Protein AF-L1NEX9-F1 (afdb_monomer_lite)

Structure (mmCIF, N/CA/C/O backbone):
data_AF-L1NEX9-F1
#
_entry.id   AF-L1NEX9-F1
#
loop_
_atom_site.group_PDB
_atom_site.id
_atom_site.type_symbol
_atom_site.label_atom_id
_atom_site.label_alt_id
_atom_site.label_comp_id
_atom_site.label_asym_id
_atom_site.label_entity_id
_atom_site.label_seq_id
_atom_site.pdbx_PDB_ins_code
_atom_site.Cartn_x
_atom_site.Cartn_y
_atom_site.Cartn_z
_atom_site.occupancy
_atom_site.B_iso_or_equiv
_atom_site.auth_seq_id
_atom_site.auth_comp_id
_atom_site.auth_asym_id
_atom_site.auth_atom_id
_atom_site.pdbx_PDB_model_num
ATOM 1 N N . MET A 1 1 ? -7.066 3.463 4.426 1.00 57.62 1 MET A N 1
ATOM 2 C CA . MET A 1 1 ? -5.862 3.796 3.637 1.00 57.62 1 MET A CA 1
ATOM 3 C C . MET A 1 1 ? -5.507 5.241 3.942 1.00 57.62 1 MET A C 1
ATOM 5 O O . MET A 1 1 ? -6.337 6.107 3.701 1.00 57.62 1 MET A O 1
ATOM 9 N N . ASN A 1 2 ? -4.363 5.497 4.578 1.00 79.12 2 ASN A N 1
ATOM 10 C CA . ASN A 1 2 ? -3.962 6.866 4.932 1.00 79.12 2 ASN A CA 1
ATOM 11 C C . ASN A 1 2 ? -3.454 7.605 3.685 1.00 79.12 2 ASN A C 1
ATOM 13 O O . ASN A 1 2 ? -2.868 6.974 2.808 1.00 79.12 2 ASN A O 1
ATOM 17 N N . THR A 1 3 ? -3.615 8.930 3.618 1.00 77.75 3 THR A N 1
ATOM 18 C CA . THR A 1 3 ? -3.159 9.771 2.487 1.00 77.75 3 THR A CA 1
ATOM 19 C C . THR A 1 3 ? -1.696 9.509 2.114 1.00 77.75 3 THR A C 1
ATOM 21 O O . THR A 1 3 ? -1.347 9.467 0.940 1.00 77.75 3 THR A O 1
ATOM 24 N N . ILE A 1 4 ? -0.857 9.213 3.109 1.00 81.69 4 ILE A N 1
ATOM 25 C CA . ILE A 1 4 ? 0.557 8.846 2.940 1.00 81.69 4 ILE A CA 1
ATOM 26 C C . ILE A 1 4 ? 0.729 7.568 2.098 1.00 81.69 4 ILE A C 1
ATOM 28 O O . ILE A 1 4 ? 1.595 7.521 1.233 1.00 81.69 4 ILE A O 1
ATOM 32 N N . GLN A 1 5 ? -0.109 6.544 2.294 1.00 79.38 5 GLN A N 1
ATOM 33 C CA . GLN A 1 5 ? -0.038 5.298 1.517 1.00 79.38 5 GLN A CA 1
ATOM 34 C C . GLN A 1 5 ? -0.409 5.531 0.051 1.00 79.38 5 GLN A C 1
ATOM 36 O O . GLN A 1 5 ? 0.220 4.958 -0.834 1.00 79.38 5 GLN A O 1
ATOM 41 N N . ILE A 1 6 ? -1.394 6.402 -0.201 1.00 82.06 6 ILE A N 1
ATOM 42 C CA . ILE A 1 6 ? -1.798 6.789 -1.559 1.00 82.06 6 ILE A CA 1
ATOM 43 C C . ILE A 1 6 ? -0.635 7.495 -2.256 1.00 82.06 6 ILE A C 1
ATOM 45 O O . ILE A 1 6 ? -0.263 7.105 -3.360 1.00 82.06 6 ILE A O 1
ATOM 49 N N . VAL A 1 7 ? -0.017 8.473 -1.586 1.00 85.62 7 VAL A N 1
ATOM 50 C CA . VAL A 1 7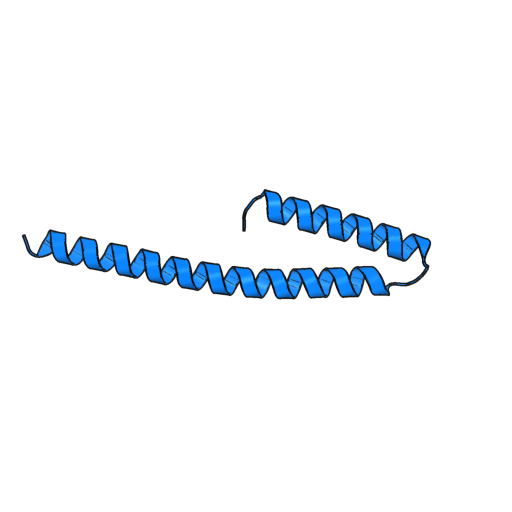 ? 1.142 9.206 -2.116 1.00 85.62 7 VAL A CA 1
ATOM 51 C C . VAL A 1 7 ? 2.318 8.262 -2.383 1.00 85.62 7 VAL A C 1
ATOM 53 O O . VAL A 1 7 ? 2.900 8.319 -3.462 1.00 85.62 7 VAL A O 1
ATOM 56 N N . CYS A 1 8 ? 2.630 7.340 -1.468 1.00 84.62 8 CYS A N 1
ATOM 57 C CA . CYS A 1 8 ? 3.686 6.346 -1.679 1.00 84.62 8 CYS A CA 1
ATOM 58 C C . CYS A 1 8 ? 3.417 5.431 -2.882 1.00 84.62 8 CYS A C 1
ATOM 60 O O . CYS A 1 8 ? 4.338 5.185 -3.657 1.00 84.62 8 CYS A O 1
ATOM 62 N N . CYS A 1 9 ? 2.181 4.953 -3.072 1.00 85.19 9 CYS A N 1
ATOM 63 C CA . CYS A 1 9 ? 1.833 4.129 -4.236 1.00 85.19 9 CYS A CA 1
ATOM 64 C C . CYS A 1 9 ? 1.981 4.914 -5.547 1.00 85.19 9 CYS A C 1
ATOM 66 O O . CYS A 1 9 ? 2.480 4.377 -6.531 1.00 85.19 9 CYS A O 1
ATOM 68 N N . LEU A 1 10 ? 1.598 6.194 -5.544 1.00 86.88 10 LEU A N 1
ATOM 69 C CA . LEU A 1 10 ? 1.724 7.091 -6.695 1.00 86.88 10 LEU A CA 1
ATOM 70 C C . LEU A 1 10 ? 3.191 7.331 -7.073 1.00 86.88 10 LEU A C 1
ATOM 72 O O . LEU A 1 10 ? 3.555 7.219 -8.240 1.00 86.88 10 LEU A O 1
ATOM 76 N N . VAL A 1 11 ? 4.049 7.596 -6.083 1.00 89.88 11 VAL A N 1
ATOM 77 C CA . VAL A 1 11 ? 5.494 7.768 -6.300 1.00 89.88 11 VAL A CA 1
ATOM 78 C C . VAL A 1 11 ? 6.132 6.470 -6.802 1.00 89.88 11 VAL A C 1
ATOM 80 O O . VAL A 1 11 ? 6.897 6.505 -7.764 1.00 89.88 11 VAL A O 1
ATOM 83 N N . ALA A 1 12 ? 5.794 5.323 -6.203 1.00 86.88 12 ALA A N 1
ATOM 84 C CA . ALA A 1 12 ? 6.304 4.021 -6.632 1.00 86.88 12 ALA A CA 1
ATOM 85 C C . ALA A 1 12 ? 5.904 3.690 -8.079 1.00 86.88 12 ALA A C 1
ATOM 87 O O . ALA A 1 12 ? 6.730 3.201 -8.846 1.00 86.88 12 ALA A O 1
ATOM 88 N N . PHE A 1 13 ? 4.669 4.019 -8.468 1.00 88.56 13 PHE A N 1
ATOM 89 C CA . PHE A 1 13 ? 4.193 3.847 -9.836 1.00 88.56 13 PHE A CA 1
ATOM 90 C C . PHE A 1 13 ? 4.961 4.733 -10.826 1.00 88.56 13 PHE A C 1
ATOM 92 O O . PHE A 1 13 ? 5.446 4.238 -11.841 1.00 88.56 13 PHE A O 1
ATOM 99 N N . CYS A 1 14 ? 5.161 6.018 -10.509 1.00 89.31 14 CYS A N 1
ATOM 100 C CA . CYS A 1 14 ? 5.962 6.918 -11.345 1.00 89.31 14 CYS A CA 1
ATOM 101 C C . CYS A 1 14 ? 7.405 6.417 -11.524 1.00 89.31 14 CYS A C 1
ATOM 103 O O . CYS A 1 14 ? 7.938 6.460 -12.631 1.00 89.31 14 CYS A O 1
ATOM 105 N N . LEU A 1 15 ? 8.031 5.911 -10.456 1.00 88.81 15 LEU A N 1
ATOM 106 C CA . LEU A 1 15 ? 9.377 5.335 -10.524 1.00 88.81 15 LEU A CA 1
ATOM 107 C C . LEU A 1 15 ? 9.420 4.069 -11.389 1.00 88.81 15 LEU A C 1
ATOM 109 O O . LEU A 1 15 ? 10.350 3.911 -12.176 1.00 88.81 15 LEU A O 1
ATOM 113 N N . ALA A 1 16 ? 8.415 3.196 -11.285 1.00 86.62 16 ALA A N 1
ATOM 114 C CA . ALA A 1 16 ? 8.323 1.982 -12.095 1.00 86.62 16 ALA A CA 1
ATOM 115 C C . ALA A 1 16 ? 8.186 2.291 -13.597 1.00 86.62 16 ALA A C 1
ATOM 117 O O . ALA A 1 16 ? 8.862 1.665 -14.408 1.00 86.62 16 ALA A O 1
ATOM 118 N N . VAL A 1 17 ? 7.393 3.306 -13.961 1.00 85.69 17 VAL A N 1
ATOM 119 C CA . VAL A 1 17 ? 7.246 3.759 -15.357 1.00 85.69 17 VAL A CA 1
ATOM 120 C C . VAL A 1 17 ? 8.552 4.350 -15.899 1.00 85.69 17 VAL A C 1
ATOM 122 O O . VAL A 1 17 ? 8.925 4.089 -17.042 1.00 85.69 17 VAL A O 1
ATOM 125 N N . LEU A 1 18 ? 9.277 5.125 -15.084 1.00 88.25 18 LEU A N 1
ATOM 126 C CA . LEU A 1 18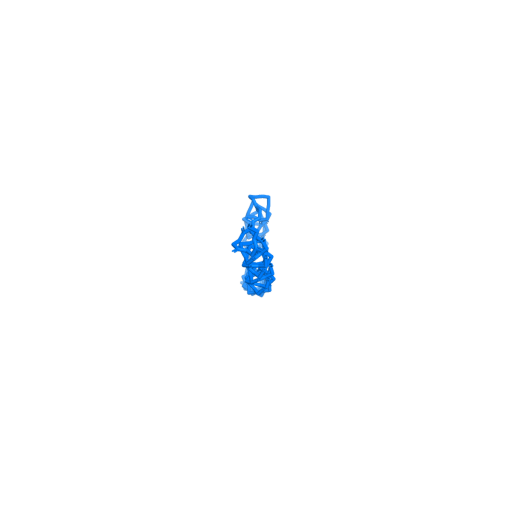 ? 10.591 5.654 -15.465 1.00 88.25 18 LEU A CA 1
ATOM 127 C C . LEU A 1 18 ? 11.609 4.527 -15.695 1.00 88.25 18 LEU A C 1
ATOM 129 O O . LEU A 1 18 ? 12.347 4.563 -16.677 1.00 88.25 18 LEU A O 1
ATOM 133 N N . LEU A 1 19 ? 11.622 3.514 -14.823 1.00 86.31 19 LEU A N 1
ATOM 134 C CA . LEU A 1 19 ? 12.457 2.317 -14.965 1.00 86.31 19 LEU A CA 1
ATOM 135 C C . LEU A 1 19 ? 12.122 1.524 -16.232 1.00 86.31 19 LEU A C 1
ATOM 137 O O . LEU A 1 19 ? 13.032 1.115 -16.948 1.00 86.31 19 LEU A O 1
ATOM 141 N N . ASP A 1 20 ? 10.840 1.358 -16.544 1.00 86.56 20 ASP A N 1
ATOM 142 C CA . ASP A 1 20 ? 10.393 0.685 -17.76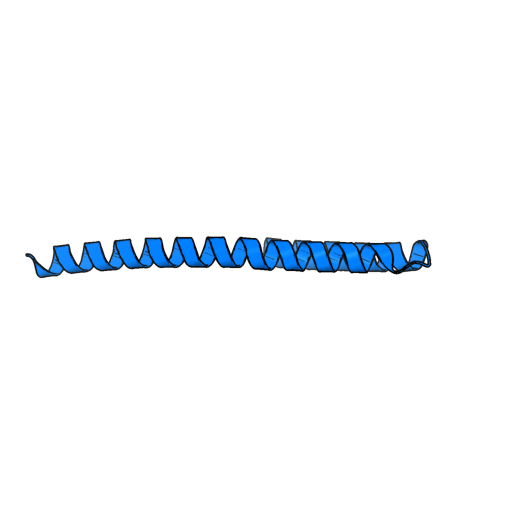6 1.00 86.56 20 ASP A CA 1
ATOM 143 C C . ASP A 1 20 ? 10.845 1.430 -19.035 1.00 86.56 20 ASP A C 1
ATOM 145 O O . ASP A 1 20 ? 11.316 0.806 -19.990 1.00 86.56 20 ASP A O 1
ATOM 149 N N . MET A 1 21 ? 10.800 2.769 -19.031 1.00 85.62 21 MET A N 1
ATOM 150 C CA . MET A 1 21 ? 11.346 3.583 -20.127 1.00 85.62 21 MET A CA 1
ATOM 151 C C . MET A 1 21 ? 12.864 3.416 -20.277 1.00 85.62 21 MET A C 1
ATOM 153 O O . MET A 1 21 ? 13.353 3.283 -21.397 1.00 85.62 21 MET A O 1
ATOM 157 N N . LEU A 1 22 ? 13.602 3.389 -19.163 1.00 87.19 22 LEU A N 1
ATOM 158 C CA . LEU A 1 22 ? 15.058 3.195 -19.135 1.00 87.19 22 LEU A CA 1
ATOM 159 C C . LEU A 1 22 ? 15.483 1.794 -19.596 1.00 87.19 22 LEU A C 1
ATOM 161 O O . LEU A 1 22 ? 16.492 1.651 -20.282 1.00 87.19 22 LEU A O 1
ATOM 165 N N . CYS A 1 23 ? 14.724 0.763 -19.226 1.00 85.81 23 CYS A N 1
ATOM 166 C CA . CYS A 1 23 ? 15.024 -0.632 -19.548 1.00 85.81 23 CYS A CA 1
ATOM 167 C C . CYS A 1 23 ? 14.363 -1.126 -20.845 1.00 85.81 23 CYS A C 1
ATOM 169 O O . CYS A 1 23 ? 14.565 -2.284 -21.208 1.00 85.81 23 CYS A O 1
ATOM 171 N N . HIS A 1 24 ? 13.573 -0.288 -21.529 1.00 82.88 24 HIS A N 1
ATOM 172 C CA . HIS A 1 24 ? 12.787 -0.654 -22.716 1.00 82.88 24 HIS A CA 1
ATOM 173 C C . HIS A 1 24 ? 11.946 -1.934 -22.526 1.00 82.88 24 HIS A C 1
ATOM 175 O O . HIS A 1 24 ? 11.742 -2.733 -23.439 1.00 82.88 24 HIS A O 1
ATOM 181 N N . SER A 1 25 ? 11.455 -2.130 -21.306 1.00 81.50 25 SER A N 1
ATOM 182 C CA . SER A 1 25 ? 10.683 -3.294 -20.879 1.00 81.50 25 SER A CA 1
ATOM 183 C C . SER A 1 25 ? 9.468 -2.814 -20.098 1.00 81.50 25 SER A C 1
ATOM 185 O O . SER A 1 25 ? 9.504 -1.723 -19.554 1.00 81.50 25 SER A O 1
ATOM 187 N N . TYR A 1 26 ? 8.399 -3.608 -20.046 1.00 77.25 26 TYR A N 1
ATOM 188 C CA . TYR A 1 26 ? 7.164 -3.279 -19.311 1.00 77.25 26 TYR A CA 1
ATOM 189 C C . TYR A 1 26 ? 7.023 -4.069 -17.998 1.00 77.25 26 TYR A C 1
ATOM 191 O O . TYR A 1 26 ? 5.955 -4.120 -17.385 1.00 77.25 26 TYR A O 1
ATOM 199 N N . GLY A 1 27 ? 8.082 -4.776 -17.596 1.00 83.25 27 GLY A N 1
ATOM 200 C CA . GLY A 1 27 ? 8.040 -5.705 -16.470 1.00 83.25 27 GLY A CA 1
ATOM 201 C C . GLY A 1 27 ? 7.876 -5.017 -15.115 1.00 83.25 27 GLY A C 1
ATOM 202 O O . GLY A 1 27 ? 7.178 -5.547 -14.247 1.00 83.25 27 GLY A O 1
ATOM 203 N N . TYR A 1 28 ? 8.476 -3.839 -14.923 1.00 82.69 28 TYR A N 1
ATOM 204 C CA . TYR A 1 28 ? 8.482 -3.167 -13.625 1.00 82.69 28 TYR A CA 1
ATOM 205 C C . TYR A 1 28 ? 7.130 -2.522 -13.322 1.00 82.69 28 TYR A C 1
ATOM 207 O O . TYR A 1 28 ? 6.651 -2.631 -12.190 1.00 82.69 28 TYR A O 1
ATOM 215 N N . THR A 1 29 ? 6.457 -1.936 -14.318 1.00 84.38 29 THR A N 1
ATOM 216 C CA . THR A 1 29 ? 5.102 -1.392 -14.134 1.00 84.38 29 THR A CA 1
ATOM 217 C C . THR A 1 29 ? 4.097 -2.500 -13.825 1.00 84.38 29 THR A C 1
ATOM 219 O O . THR A 1 29 ? 3.271 -2.333 -12.928 1.00 84.38 29 THR A O 1
ATOM 222 N N . ILE A 1 30 ? 4.186 -3.660 -14.491 1.00 85.31 30 ILE A N 1
ATOM 223 C CA . ILE A 1 30 ? 3.289 -4.803 -14.231 1.00 85.31 30 ILE A CA 1
ATOM 224 C C . ILE A 1 30 ? 3.464 -5.324 -12.798 1.00 85.31 30 ILE A C 1
ATOM 226 O O . ILE A 1 30 ? 2.476 -5.510 -12.084 1.00 85.31 30 ILE A O 1
ATOM 230 N N . LEU A 1 31 ? 4.709 -5.511 -12.348 1.00 86.38 31 LEU A N 1
ATOM 231 C CA . LEU A 1 31 ? 5.017 -5.913 -10.970 1.00 86.38 31 LEU A CA 1
ATOM 232 C C . LEU A 1 31 ? 4.518 -4.889 -9.946 1.00 86.38 31 LEU A C 1
ATOM 234 O O . LEU A 1 31 ? 3.944 -5.266 -8.923 1.00 86.38 31 LEU A O 1
ATOM 238 N N . CYS A 1 32 ? 4.699 -3.597 -10.231 1.00 88.25 32 CYS A N 1
ATOM 239 C CA . CYS A 1 32 ? 4.236 -2.518 -9.366 1.00 88.25 32 CYS A CA 1
ATOM 240 C C . CYS A 1 32 ? 2.705 -2.520 -9.233 1.00 88.25 32 CYS A C 1
ATOM 242 O O . CYS A 1 32 ? 2.182 -2.503 -8.118 1.00 88.25 32 CYS A O 1
ATOM 244 N N . LEU A 1 33 ? 1.979 -2.631 -10.351 1.00 86.56 33 LEU A N 1
ATOM 245 C CA . LEU A 1 33 ? 0.515 -2.714 -10.365 1.00 86.56 33 LEU A CA 1
ATOM 246 C C . LEU A 1 33 ? 0.000 -3.939 -9.609 1.00 86.56 33 LEU A C 1
ATOM 248 O O . LEU A 1 33 ? -0.941 -3.824 -8.822 1.00 86.56 33 LEU A O 1
ATOM 252 N N . PHE A 1 34 ? 0.636 -5.097 -9.800 1.00 89.50 34 PHE A N 1
ATOM 253 C CA . PHE A 1 34 ? 0.283 -6.309 -9.069 1.00 89.50 34 PHE A CA 1
ATOM 254 C C . PHE A 1 34 ? 0.481 -6.129 -7.557 1.00 89.50 34 PHE A C 1
ATOM 256 O O . PHE A 1 34 ? -0.418 -6.437 -6.774 1.00 89.50 34 PHE A O 1
ATOM 263 N N . GLY A 1 35 ? 1.612 -5.554 -7.139 1.00 87.56 35 GLY A N 1
ATOM 264 C CA . GLY A 1 35 ? 1.883 -5.254 -5.733 1.00 87.56 35 GLY A CA 1
ATOM 265 C C . GLY A 1 35 ? 0.853 -4.304 -5.114 1.00 87.56 35 GLY A C 1
ATOM 266 O O . GLY A 1 35 ? 0.345 -4.572 -4.024 1.00 87.56 35 GLY A O 1
ATOM 267 N N . ILE A 1 36 ? 0.486 -3.232 -5.825 1.00 87.50 36 ILE A N 1
ATOM 268 C CA . ILE A 1 36 ? -0.539 -2.276 -5.375 1.00 87.50 36 ILE A CA 1
ATOM 269 C C . ILE A 1 36 ? -1.906 -2.962 -5.252 1.00 87.50 36 ILE A C 1
ATOM 271 O O . ILE A 1 36 ? -2.609 -2.741 -4.265 1.00 87.50 36 ILE A O 1
ATOM 275 N N . ALA A 1 37 ? -2.277 -3.824 -6.202 1.00 87.94 37 ALA A N 1
ATOM 276 C CA . ALA A 1 37 ? -3.537 -4.563 -6.155 1.00 87.94 37 ALA A CA 1
ATOM 277 C C . ALA A 1 37 ? -3.610 -5.494 -4.933 1.00 87.94 37 ALA A C 1
ATOM 279 O O . ALA A 1 37 ? -4.600 -5.478 -4.198 1.00 87.94 37 ALA A O 1
ATOM 280 N N . VAL A 1 38 ? -2.544 -6.256 -4.665 1.00 88.88 38 VAL A N 1
ATOM 281 C CA . VAL A 1 38 ? -2.456 -7.150 -3.499 1.00 88.88 38 VAL A CA 1
ATOM 282 C C . VAL A 1 38 ? -2.536 -6.358 -2.191 1.00 88.88 38 VAL A C 1
ATOM 284 O O . VAL A 1 38 ? -3.313 -6.713 -1.302 1.00 88.88 38 VAL A O 1
ATOM 287 N N . LEU A 1 39 ? -1.791 -5.254 -2.083 1.00 85.75 39 LEU A N 1
ATOM 288 C CA . LEU A 1 39 ? -1.841 -4.369 -0.916 1.00 85.75 39 LEU A CA 1
ATOM 289 C C . LEU A 1 39 ? -3.231 -3.760 -0.716 1.00 85.75 39 LEU A C 1
ATOM 291 O O . LEU A 1 39 ? -3.720 -3.707 0.413 1.00 85.75 39 LEU A O 1
ATOM 295 N N . GLY A 1 40 ? -3.890 -3.342 -1.798 1.00 84.44 40 GLY A N 1
ATOM 296 C CA . GLY A 1 40 ? -5.250 -2.812 -1.763 1.00 84.44 40 GLY A CA 1
ATOM 297 C C . GLY A 1 40 ? -6.252 -3.826 -1.211 1.00 84.44 40 GLY A C 1
ATOM 298 O O . GLY A 1 40 ? -7.065 -3.485 -0.348 1.00 84.44 40 GLY A O 1
ATOM 299 N N . VAL A 1 41 ? -6.158 -5.087 -1.644 1.00 87.00 41 VAL A N 1
ATOM 300 C CA . VAL A 1 41 ? -7.005 -6.174 -1.131 1.00 87.00 41 VAL A CA 1
ATOM 301 C C . VAL A 1 41 ? -6.711 -6.445 0.344 1.00 87.00 41 VAL A C 1
ATOM 303 O O . VAL A 1 41 ? -7.642 -6.469 1.148 1.00 87.00 41 VAL A O 1
ATOM 306 N N . ALA A 1 42 ? -5.440 -6.586 0.727 1.00 87.00 42 ALA A N 1
ATOM 307 C CA . ALA A 1 42 ? -5.049 -6.854 2.111 1.00 87.00 42 ALA A CA 1
ATOM 308 C C . ALA A 1 42 ? -5.534 -5.754 3.073 1.00 87.00 42 ALA A C 1
ATOM 310 O O . ALA A 1 42 ? -6.147 -6.047 4.100 1.00 87.00 42 ALA A O 1
ATOM 311 N N . LEU A 1 43 ? -5.338 -4.484 2.705 1.00 82.31 43 LEU A N 1
ATOM 312 C CA . LEU A 1 43 ? -5.804 -3.342 3.493 1.00 82.31 43 LEU A CA 1
ATOM 313 C C . LEU A 1 43 ? -7.332 -3.259 3.553 1.00 82.31 43 LEU A C 1
ATOM 315 O O . LEU A 1 43 ? -7.880 -2.871 4.582 1.00 82.31 43 LEU A O 1
ATOM 319 N N . SER A 1 44 ? -8.030 -3.633 2.479 1.00 83.94 44 SER A N 1
ATOM 320 C CA . SER A 1 44 ? -9.497 -3.670 2.469 1.00 83.94 44 SER A CA 1
ATOM 321 C C . SER A 1 44 ? -10.045 -4.736 3.419 1.00 83.94 44 SER A C 1
ATOM 323 O O . SER A 1 44 ? -11.038 -4.494 4.108 1.00 83.94 44 SER A O 1
ATOM 325 N N . TYR A 1 45 ? 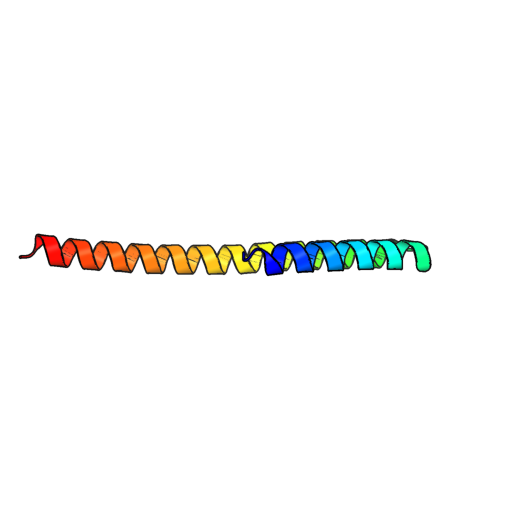-9.388 -5.897 3.496 1.00 86.00 45 TYR A N 1
ATOM 326 C CA . TYR A 1 45 ? -9.734 -6.943 4.459 1.00 86.00 45 TYR A CA 1
ATOM 327 C C . TYR A 1 45 ? -9.518 -6.487 5.902 1.00 86.00 45 TYR A C 1
ATOM 329 O O . TYR A 1 4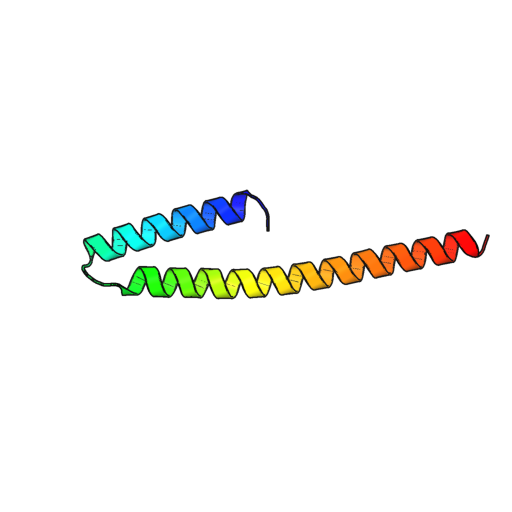5 ? -10.419 -6.642 6.728 1.00 86.00 45 TYR A O 1
ATOM 337 N N . ASP A 1 46 ? -8.364 -5.884 6.196 1.00 86.25 46 ASP A N 1
ATOM 338 C CA . ASP A 1 46 ? -8.072 -5.382 7.539 1.00 86.25 46 ASP A CA 1
ATOM 339 C C . ASP A 1 46 ? -9.059 -4.281 7.957 1.00 86.25 46 ASP A C 1
ATOM 341 O O . ASP A 1 46 ? -9.625 -4.315 9.049 1.00 86.25 46 ASP A O 1
ATOM 345 N N . TYR A 1 47 ? -9.373 -3.361 7.040 1.00 82.19 47 TYR A N 1
ATOM 346 C CA . TYR A 1 47 ? -10.339 -2.297 7.293 1.00 82.19 47 TYR A CA 1
ATOM 347 C C . TYR A 1 47 ? -11.749 -2.833 7.577 1.00 82.19 47 TYR A C 1
ATOM 349 O O . TYR A 1 47 ? -12.403 -2.371 8.513 1.00 82.19 47 TYR A O 1
ATOM 357 N N . ARG A 1 48 ? -12.218 -3.836 6.819 1.00 86.62 48 ARG A N 1
ATOM 358 C CA . ARG A 1 48 ? -13.510 -4.494 7.088 1.00 86.62 48 ARG A CA 1
ATOM 359 C C . ARG A 1 48 ? -13.540 -5.122 8.476 1.00 86.62 48 ARG A C 1
ATOM 361 O O . ARG A 1 48 ? -14.518 -4.936 9.195 1.00 86.62 48 ARG A O 1
ATOM 368 N N . LYS A 1 49 ? -12.465 -5.809 8.865 1.00 87.38 49 LYS A N 1
ATOM 369 C CA . LYS A 1 49 ? -12.356 -6.442 10.182 1.00 87.38 49 LYS A CA 1
ATOM 370 C C . LYS A 1 49 ? -12.407 -5.410 11.310 1.00 87.38 49 LYS A C 1
ATOM 372 O O . LYS A 1 49 ? -13.169 -5.578 12.260 1.00 87.38 49 LYS A O 1
ATOM 377 N N . GLN A 1 50 ? -11.668 -4.308 11.179 1.00 85.19 50 GLN A N 1
ATOM 378 C CA . GLN A 1 50 ? -11.713 -3.213 12.153 1.00 85.19 50 GLN A CA 1
ATOM 379 C C . GLN A 1 50 ? -13.100 -2.558 12.231 1.00 85.19 50 GLN A C 1
ATOM 381 O O . GLN A 1 50 ? -13.550 -2.193 13.318 1.00 85.19 50 GLN A O 1
ATOM 386 N N . CYS A 1 51 ? -13.802 -2.437 11.102 1.00 85.75 51 CYS A N 1
ATOM 387 C CA . CYS A 1 51 ? -15.159 -1.899 11.064 1.00 85.75 51 CYS A CA 1
ATOM 388 C C . CYS A 1 51 ? -16.148 -2.802 11.821 1.00 85.75 51 CYS A C 1
ATOM 390 O O . CYS A 1 51 ? -16.877 -2.310 12.683 1.00 85.75 51 CYS A O 1
ATOM 392 N N . GLU A 1 52 ? -16.102 -4.120 11.593 1.00 89.62 52 GLU A N 1
ATOM 393 C CA . GLU A 1 52 ? -16.907 -5.098 12.340 1.00 89.62 52 GLU A CA 1
ATOM 394 C C . GLU A 1 52 ? -16.620 -5.061 13.847 1.00 89.62 52 GLU A C 1
ATOM 396 O O . GLU A 1 52 ? -17.537 -5.134 14.667 1.00 89.62 52 GLU A O 1
ATOM 401 N N . GLU A 1 53 ? -15.351 -4.950 14.244 1.00 89.50 53 GLU A N 1
ATOM 402 C CA . GLU A 1 53 ? -14.980 -4.845 15.657 1.00 89.50 53 GLU A CA 1
ATOM 403 C C . GLU A 1 53 ? -15.489 -3.542 16.288 1.00 89.50 53 GLU A C 1
ATOM 405 O O . GLU A 1 53 ? -16.002 -3.554 17.412 1.00 89.50 53 GLU A O 1
ATOM 410 N N . ALA A 1 54 ? -15.399 -2.421 15.569 1.00 86.56 54 ALA A N 1
ATOM 411 C CA . ALA A 1 54 ? -15.929 -1.138 16.020 1.00 86.56 54 ALA A CA 1
ATOM 412 C C . ALA A 1 54 ? -17.461 -1.169 16.155 1.00 86.56 54 ALA A C 1
ATOM 414 O O . ALA A 1 54 ? -18.009 -0.653 17.134 1.00 86.56 54 ALA A O 1
ATOM 415 N N . GLU A 1 55 ? -18.157 -1.808 15.216 1.00 89.00 55 GLU A N 1
ATOM 416 C CA . GLU A 1 55 ? -19.610 -1.968 15.239 1.00 89.00 55 GLU A CA 1
ATOM 417 C C . GLU A 1 55 ? -20.065 -2.871 16.395 1.00 89.00 55 GLU A C 1
ATOM 419 O O . GLU A 1 55 ? -20.961 -2.498 17.157 1.00 89.00 55 GLU A O 1
ATOM 424 N N . LYS A 1 56 ? -19.371 -3.994 16.629 1.00 89.12 56 LYS A N 1
ATOM 425 C CA . LYS A 1 56 ? -19.614 -4.872 17.789 1.00 89.12 56 LYS A CA 1
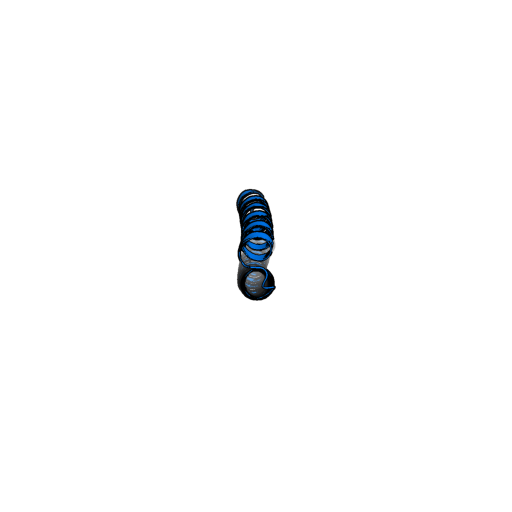ATOM 426 C C . LYS A 1 56 ? -19.456 -4.128 19.115 1.00 89.12 56 LYS A C 1
ATOM 428 O O . LYS A 1 56 ? -20.295 -4.285 20.005 1.00 89.12 56 LYS A O 1
ATOM 433 N N . ARG A 1 57 ? -18.427 -3.281 19.250 1.00 87.25 57 ARG A N 1
ATOM 434 C CA . ARG A 1 57 ? -18.236 -2.443 20.448 1.00 87.25 57 ARG A CA 1
ATOM 435 C C . ARG A 1 57 ? -19.384 -1.449 20.628 1.00 87.25 57 ARG A C 1
ATOM 437 O O . ARG A 1 57 ? -19.916 -1.348 21.733 1.00 87.25 57 ARG A O 1
ATOM 444 N N . LYS A 1 58 ? -19.816 -0.758 19.566 1.00 87.38 58 LYS A N 1
ATOM 445 C CA . LYS A 1 58 ? -20.970 0.162 19.628 1.00 87.38 58 LYS A CA 1
ATOM 446 C C . LYS A 1 58 ? -22.250 -0.557 20.059 1.00 87.38 58 LYS A C 1
ATOM 448 O O . LYS A 1 58 ? -22.940 -0.074 20.955 1.00 87.38 58 LYS A O 1
ATOM 453 N N . ALA A 1 59 ? -22.525 -1.730 19.490 1.00 88.69 59 ALA A N 1
ATOM 454 C CA . ALA A 1 59 ? -23.693 -2.535 19.840 1.00 88.69 59 ALA A CA 1
ATOM 455 C C . ALA A 1 59 ? -23.673 -2.981 21.314 1.00 88.69 59 ALA A C 1
ATOM 457 O O . ALA A 1 59 ? -24.696 -2.925 21.999 1.00 88.69 59 ALA A O 1
ATOM 458 N N . GLN A 1 60 ? -22.507 -3.375 21.841 1.00 88.50 60 GLN A N 1
ATOM 459 C CA . GLN A 1 60 ? -22.351 -3.706 23.262 1.00 88.50 60 GLN A CA 1
ATOM 460 C C . GLN A 1 60 ? -22.589 -2.497 24.178 1.00 88.50 60 GLN A C 1
ATOM 462 O O . GLN A 1 60 ? -23.255 -2.638 25.205 1.00 88.50 60 GLN A O 1
ATOM 467 N N . TYR A 1 61 ? -22.089 -1.314 23.809 1.00 86.00 61 TYR A N 1
ATOM 468 C CA . TYR A 1 61 ? -22.340 -0.081 24.560 1.00 86.00 61 TYR A CA 1
ATOM 469 C C . TYR A 1 61 ? -23.826 0.294 24.573 1.00 86.00 61 TYR A C 1
ATOM 471 O O . TYR A 1 61 ? -24.363 0.578 25.642 1.00 86.00 61 TYR A O 1
ATOM 479 N N . GLN A 1 62 ? -24.514 0.230 23.429 1.00 85.25 62 GLN A N 1
ATOM 480 C CA . GLN A 1 62 ? -25.950 0.527 23.361 1.00 85.25 62 GLN A CA 1
ATOM 481 C C . GLN A 1 62 ? -26.793 -0.431 24.210 1.00 85.25 62 GLN A C 1
ATOM 483 O O . GLN A 1 62 ? -27.685 0.018 24.927 1.00 85.25 62 GLN A O 1
ATOM 488 N N . ARG A 1 63 ? -26.477 -1.734 24.212 1.00 83.94 63 ARG A N 1
ATOM 489 C CA . ARG A 1 63 ? -27.165 -2.710 25.075 1.00 83.94 63 ARG A CA 1
ATOM 490 C C . ARG A 1 63 ? -26.990 -2.406 26.564 1.00 83.94 63 ARG A C 1
ATOM 492 O O . ARG A 1 63 ? -27.933 -2.568 27.327 1.00 83.94 63 ARG A O 1
ATOM 499 N N . ARG A 1 64 ? -25.806 -1.943 26.982 1.00 79.81 64 ARG A N 1
ATOM 500 C CA . ARG A 1 64 ? -25.556 -1.539 28.379 1.00 79.81 64 ARG A CA 1
ATOM 501 C C . ARG A 1 64 ? -26.291 -0.255 28.765 1.00 79.81 64 ARG A C 1
ATOM 503 O O . ARG A 1 64 ? -26.708 -0.139 29.909 1.00 79.81 64 ARG A O 1
ATOM 510 N N . LEU A 1 65 ? -26.456 0.681 27.830 1.00 80.19 65 LEU A N 1
ATOM 511 C CA . LEU A 1 65 ? -27.218 1.917 28.036 1.00 80.19 65 LEU A CA 1
ATOM 512 C C . LEU A 1 65 ? -28.727 1.669 28.161 1.00 80.19 65 LEU A C 1
ATOM 514 O O . LEU A 1 65 ? -29.356 2.297 28.995 1.00 80.19 65 LEU A O 1
ATOM 518 N N . HIS A 1 66 ? -29.290 0.748 27.375 1.00 71.25 66 HIS A N 1
ATOM 519 C CA . HIS A 1 66 ? -30.719 0.399 27.436 1.00 71.25 66 HIS A CA 1
ATOM 520 C C . HIS A 1 66 ? -31.097 -0.532 28.601 1.00 71.25 66 HIS A C 1
ATOM 522 O O . HIS A 1 66 ? -32.277 -0.728 28.865 1.00 71.25 66 HIS A O 1
ATOM 528 N N . SER A 1 67 ? -30.116 -1.143 29.270 1.00 64.44 67 SER A N 1
ATOM 529 C CA . SER A 1 67 ? -30.339 -2.029 30.422 1.00 64.44 67 SER A CA 1
ATOM 530 C C . SER A 1 67 ? -30.333 -1.282 31.768 1.00 64.44 67 SER A C 1
ATOM 532 O O . SER A 1 67 ? -30.350 -1.935 32.813 1.00 64.44 67 SER A O 1
ATOM 534 N N . LYS A 1 68 ? -30.246 0.050 31.754 1.00 51.81 68 LYS A N 1
ATOM 535 C CA . LYS A 1 68 ? -30.208 0.924 32.930 1.00 51.81 68 LYS A CA 1
ATOM 536 C C . LYS A 1 68 ? -31.439 1.818 32.940 1.00 51.81 68 LYS A C 1
ATOM 538 O O . LYS A 1 68 ? -31.925 2.085 34.056 1.00 51.81 68 LYS A O 1
#

Radius of gyration: 20.12 Å; chains: 1; bounding box: 46×17×56 Å

Foldseek 3Di:
DDPVVVVVLVVLLVVQVVVCVVVVHNVSNVVSVVVVVVVVVVVVVVVVVVVVVVVVVVVVVVVVVVVD

Sequence (68 aa):
MNTIQIVCCLVAFCLAVLLDMLCHSYGYTILCLFGIAVLGVALSYDYRKQCEEAEKRKAQYQRRLHSK

Secondary structure (DSSP, 8-state):
--HHHHHHHHHHHHHHHHHHHHHT-SHHHHHHHHHHHHHHHHHHHHHHHHHHHHHHHHHHHHHHHHT-

Organism: NCBI:txid1127696

pLDDT: mean 84.17, std 6.66, range [51.81, 89.88]